Protein AF-A0A0G3QPK8-F1 (afdb_monomer_lite)

Structure (mmCIF, N/CA/C/O backbone):
data_AF-A0A0G3QPK8-F1
#
_entry.id   AF-A0A0G3QPK8-F1
#
loop_
_atom_site.group_PDB
_atom_site.id
_atom_site.type_symbol
_atom_site.label_atom_id
_atom_site.label_alt_id
_atom_site.label_comp_id
_atom_site.label_asym_id
_atom_site.label_entity_id
_atom_site.label_seq_id
_atom_site.pdbx_PDB_ins_code
_atom_site.Cartn_x
_atom_site.Cartn_y
_atom_site.Cartn_z
_atom_site.occ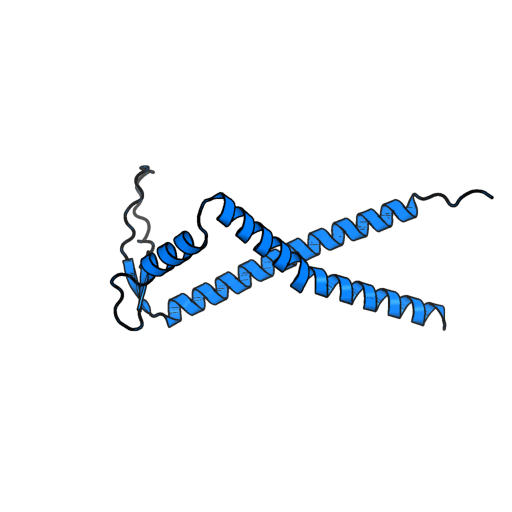upancy
_atom_site.B_iso_or_equiv
_atom_site.auth_seq_id
_atom_site.auth_comp_id
_atom_site.auth_asym_id
_atom_site.auth_atom_id
_atom_site.pdbx_PDB_model_num
ATOM 1 N N . MET A 1 1 ? 7.574 -15.186 -41.278 1.00 59.91 1 MET A N 1
ATOM 2 C CA . MET A 1 1 ? 6.892 -15.948 -40.204 1.00 59.91 1 MET A CA 1
ATOM 3 C C . MET A 1 1 ? 7.686 -15.961 -38.891 1.00 59.91 1 MET A C 1
ATOM 5 O O . MET A 1 1 ? 7.118 -15.621 -37.864 1.00 59.91 1 MET A O 1
ATOM 9 N N . MET A 1 2 ? 8.996 -16.252 -38.907 1.00 63.25 2 MET A N 1
ATOM 10 C CA . MET A 1 2 ? 9.851 -16.299 -37.698 1.00 63.25 2 MET A CA 1
ATOM 11 C C . MET A 1 2 ? 9.942 -14.969 -36.914 1.00 63.25 2 MET A C 1
ATOM 13 O O . MET A 1 2 ? 9.910 -14.964 -35.688 1.00 63.25 2 MET A O 1
ATOM 17 N N . THR A 1 3 ? 9.997 -13.825 -37.604 1.00 67.62 3 THR A N 1
ATOM 18 C CA . THR A 1 3 ? 10.080 -12.487 -36.985 1.00 67.62 3 THR A CA 1
ATOM 19 C C . THR A 1 3 ? 8.809 -12.079 -36.242 1.00 67.62 3 THR A C 1
ATOM 21 O O . THR A 1 3 ? 8.885 -11.427 -35.206 1.00 67.62 3 THR A O 1
ATOM 24 N N . PHE A 1 4 ? 7.641 -12.501 -36.729 1.00 68.56 4 PHE A N 1
ATOM 25 C CA . PHE A 1 4 ? 6.352 -12.221 -36.095 1.00 68.56 4 PHE A CA 1
ATOM 26 C C . PHE A 1 4 ? 6.207 -12.962 -34.759 1.00 68.56 4 PHE A C 1
ATOM 28 O O . PHE A 1 4 ? 5.837 -12.358 -33.756 1.00 68.56 4 PHE A O 1
ATOM 35 N N . LEU A 1 5 ? 6.594 -14.242 -34.720 1.00 70.06 5 LEU A N 1
ATOM 36 C CA . LEU A 1 5 ? 6.590 -15.051 -33.496 1.00 70.06 5 LEU A CA 1
ATOM 37 C C . LEU A 1 5 ? 7.582 -14.518 -32.452 1.00 70.06 5 LEU A C 1
ATOM 39 O O . LEU A 1 5 ? 7.242 -14.411 -31.274 1.00 70.06 5 LEU A O 1
ATOM 43 N N . ALA A 1 6 ? 8.781 -14.119 -32.887 1.00 67.62 6 ALA A N 1
ATOM 44 C CA . ALA A 1 6 ? 9.780 -13.514 -32.008 1.00 67.62 6 ALA A CA 1
ATOM 45 C C . ALA A 1 6 ? 9.295 -12.183 -31.406 1.00 67.62 6 ALA A C 1
ATOM 47 O O . ALA A 1 6 ? 9.537 -11.908 -30.228 1.00 67.62 6 ALA A O 1
ATOM 48 N N . ASN A 1 7 ? 8.582 -11.370 -32.192 1.00 70.38 7 ASN A N 1
ATOM 49 C CA . ASN A 1 7 ? 8.035 -10.105 -31.716 1.00 70.38 7 ASN A CA 1
ATOM 50 C C . ASN A 1 7 ? 6.867 -10.331 -30.739 1.00 70.38 7 ASN A C 1
ATOM 52 O O . ASN A 1 7 ? 6.832 -9.729 -29.667 1.00 70.38 7 ASN A O 1
ATOM 56 N N . LEU A 1 8 ? 5.971 -11.276 -31.041 1.00 72.62 8 LEU A N 1
ATOM 57 C CA . LEU A 1 8 ? 4.849 -11.633 -30.169 1.00 72.62 8 LEU A CA 1
ATOM 58 C C . LEU A 1 8 ? 5.328 -12.142 -28.799 1.00 72.62 8 LEU A C 1
ATOM 60 O O . LEU A 1 8 ? 4.848 -11.674 -27.771 1.00 72.62 8 LEU A O 1
ATOM 64 N N . HIS A 1 9 ? 6.332 -13.026 -28.777 1.00 72.31 9 HIS A N 1
ATOM 65 C CA . HIS A 1 9 ? 6.934 -13.535 -27.539 1.00 72.31 9 HIS A CA 1
ATOM 66 C C . HIS A 1 9 ? 7.627 -12.433 -26.717 1.00 72.31 9 HIS A C 1
ATOM 68 O O . HIS A 1 9 ? 7.579 -12.423 -25.482 1.00 72.31 9 HIS A O 1
ATOM 74 N N . ARG A 1 10 ? 8.278 -11.475 -27.392 1.00 72.94 10 ARG A N 1
ATOM 75 C CA . ARG A 1 10 ? 8.910 -10.324 -26.733 1.00 72.94 10 ARG A CA 1
ATOM 76 C C . ARG A 1 10 ? 7.861 -9.417 -26.081 1.00 72.94 10 ARG A C 1
ATOM 78 O O . ARG A 1 10 ? 8.051 -9.014 -24.935 1.00 72.94 10 ARG A O 1
ATOM 85 N N . HIS A 1 11 ? 6.751 -9.145 -26.768 1.00 74.62 11 HIS A N 1
ATOM 86 C CA . HIS A 1 11 ? 5.653 -8.338 -26.233 1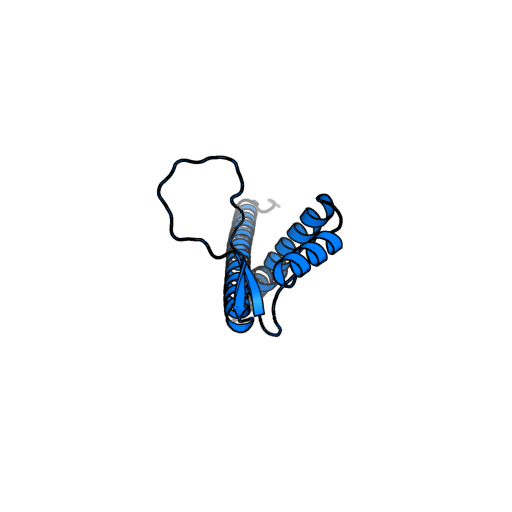.00 74.62 11 HIS A CA 1
ATOM 87 C C . HIS A 1 11 ? 4.931 -9.020 -25.063 1.00 74.62 11 HIS A C 1
ATOM 89 O O . HIS A 1 11 ? 4.723 -8.379 -24.033 1.00 74.62 11 HIS A O 1
ATOM 95 N N . THR A 1 12 ? 4.616 -10.316 -25.156 1.00 76.81 12 THR A N 1
ATOM 96 C CA . THR A 1 12 ? 3.964 -11.042 -24.050 1.00 76.81 12 THR A CA 1
ATOM 97 C C . THR A 1 12 ? 4.845 -11.102 -22.808 1.00 76.81 12 THR A C 1
ATOM 99 O O . THR A 1 12 ? 4.363 -10.884 -21.697 1.00 76.81 12 THR A O 1
ATOM 102 N N . THR A 1 13 ? 6.148 -11.332 -22.981 1.00 79.12 13 THR A N 1
ATOM 103 C CA . THR A 1 13 ? 7.092 -11.362 -21.857 1.00 79.12 13 THR A CA 1
ATOM 104 C C . THR A 1 13 ? 7.218 -9.986 -21.201 1.00 79.12 13 THR A C 1
ATOM 106 O O . THR A 1 13 ? 7.175 -9.897 -19.975 1.00 79.12 13 THR A O 1
ATOM 109 N N . ALA A 1 14 ? 7.299 -8.910 -21.992 1.00 78.94 14 ALA A N 1
ATOM 110 C CA . ALA A 1 14 ? 7.372 -7.542 -21.477 1.00 78.94 14 ALA A CA 1
ATOM 111 C C . ALA A 1 14 ? 6.093 -7.123 -20.732 1.00 78.94 14 ALA A C 1
ATOM 113 O O . ALA A 1 14 ? 6.186 -6.590 -19.627 1.00 78.94 14 ALA A O 1
ATOM 114 N N . CYS A 1 15 ? 4.908 -7.415 -21.281 1.00 82.25 15 CYS A N 1
ATOM 115 C CA . CYS A 1 15 ? 3.629 -7.149 -20.613 1.00 82.25 15 CYS A CA 1
ATOM 116 C C . CYS A 1 15 ? 3.482 -7.949 -19.315 1.00 82.25 15 CYS A C 1
ATOM 118 O O . CYS A 1 15 ? 3.021 -7.406 -18.313 1.00 82.25 15 CYS A O 1
ATOM 120 N N . ARG A 1 16 ? 3.915 -9.216 -19.307 1.00 86.31 16 ARG A N 1
ATOM 121 C CA . ARG A 1 16 ? 3.921 -10.042 -18.096 1.00 86.31 16 ARG A CA 1
ATOM 122 C C . ARG A 1 16 ? 4.827 -9.431 -17.029 1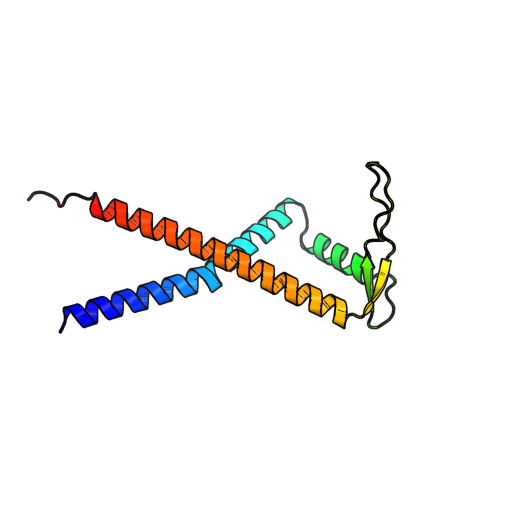.00 86.31 16 ARG A C 1
ATOM 124 O O . ARG A 1 16 ? 4.378 -9.214 -15.910 1.00 86.31 16 ARG A O 1
ATOM 131 N N . SER A 1 17 ? 6.078 -9.122 -17.368 1.00 86.19 17 SER A N 1
ATOM 132 C CA . SER A 1 17 ? 7.027 -8.515 -16.426 1.00 86.19 17 SER A CA 1
ATOM 133 C C . SER A 1 17 ? 6.542 -7.168 -15.892 1.00 86.19 17 SER A C 1
ATOM 135 O O . SER A 1 17 ? 6.675 -6.918 -14.697 1.00 86.19 17 SER A O 1
ATOM 137 N N . PHE A 1 18 ? 5.926 -6.345 -16.744 1.00 89.62 18 PHE A N 1
ATOM 138 C CA . PHE A 1 18 ? 5.286 -5.101 -16.330 1.00 89.62 18 PHE A CA 1
ATOM 139 C C . PHE A 1 18 ? 4.174 -5.362 -15.311 1.00 89.62 18 PHE A C 1
ATOM 141 O O . PHE A 1 18 ? 4.267 -4.873 -14.193 1.00 89.62 18 PHE A O 1
ATOM 148 N N . ALA A 1 19 ? 3.186 -6.199 -15.644 1.00 89.00 19 ALA A N 1
ATOM 149 C CA . ALA A 1 19 ? 2.060 -6.483 -14.755 1.00 89.00 19 ALA A CA 1
ATOM 150 C C . ALA A 1 19 ? 2.510 -7.032 -13.389 1.00 89.00 19 ALA A C 1
ATOM 152 O O . ALA A 1 19 ? 1.996 -6.614 -12.351 1.00 89.00 19 ALA A O 1
ATOM 153 N N . PHE A 1 20 ? 3.505 -7.925 -13.373 1.00 90.88 20 PHE A N 1
ATOM 154 C CA . PHE A 1 20 ? 4.078 -8.439 -12.127 1.00 90.88 20 PHE A CA 1
ATOM 155 C C . PHE A 1 20 ? 4.777 -7.348 -11.315 1.00 90.88 20 PHE A C 1
ATOM 157 O O . PHE A 1 20 ? 4.591 -7.280 -10.101 1.00 90.88 20 PHE A O 1
ATOM 164 N N . PHE A 1 21 ? 5.558 -6.480 -11.955 1.00 89.50 21 PHE A N 1
ATOM 165 C CA . PHE A 1 21 ? 6.226 -5.404 -11.236 1.00 89.50 21 PHE A CA 1
ATOM 166 C C . PHE A 1 21 ? 5.224 -4.396 -10.668 1.00 89.50 21 PHE A C 1
ATOM 168 O O . PHE A 1 21 ? 5.338 -4.012 -9.509 1.00 89.50 21 PHE A O 1
ATOM 175 N N . THR A 1 22 ? 4.226 -3.987 -11.449 1.00 90.75 22 THR A N 1
ATOM 176 C CA . THR A 1 22 ? 3.286 -2.937 -11.043 1.00 90.75 22 THR A CA 1
ATOM 177 C C . THR A 1 22 ? 2.295 -3.396 -9.991 1.00 90.75 22 THR A C 1
ATOM 179 O O . THR A 1 22 ? 1.961 -2.621 -9.106 1.00 90.75 22 THR A O 1
ATOM 182 N N . LEU A 1 23 ? 1.815 -4.637 -10.076 1.00 90.56 23 LEU A N 1
ATOM 183 C CA . LEU A 1 23 ? 0.809 -5.147 -9.145 1.00 90.56 23 LEU A CA 1
ATOM 184 C C . LEU A 1 23 ? 1.449 -5.839 -7.941 1.00 90.56 23 LEU A C 1
ATOM 186 O O . LEU A 1 23 ? 0.912 -5.784 -6.843 1.00 90.56 23 LEU A O 1
ATOM 190 N N . VAL A 1 24 ? 2.605 -6.480 -8.102 1.00 92.38 24 VAL A N 1
ATOM 191 C CA . VAL A 1 24 ? 3.165 -7.318 -7.035 1.00 92.38 24 VAL A CA 1
ATOM 192 C C . VAL A 1 24 ? 4.412 -6.682 -6.444 1.00 92.38 24 VAL A C 1
ATOM 194 O O . VAL A 1 24 ? 4.397 -6.252 -5.293 1.00 92.38 24 VAL A O 1
ATOM 197 N N . SER A 1 25 ? 5.496 -6.605 -7.217 1.00 91.88 25 SER A N 1
ATOM 198 C CA . SER A 1 25 ? 6.810 -6.261 -6.662 1.00 91.88 25 SER A CA 1
ATOM 199 C C . SER A 1 25 ? 6.888 -4.820 -6.165 1.00 91.88 25 SER A C 1
ATOM 201 O O . SER A 1 25 ? 7.369 -4.588 -5.062 1.00 91.88 25 SER A O 1
ATOM 203 N N . GLY A 1 26 ? 6.410 -3.857 -6.949 1.00 91.19 26 GLY A N 1
ATOM 204 C CA . GLY A 1 26 ? 6.463 -2.436 -6.618 1.00 91.19 26 GLY A CA 1
ATOM 205 C C . GLY A 1 26 ? 5.676 -2.090 -5.350 1.00 91.19 26 GLY A C 1
ATOM 206 O O . GLY A 1 26 ? 6.281 -1.583 -4.401 1.00 91.19 26 GLY A O 1
ATOM 207 N N . PRO A 1 27 ? 4.377 -2.441 -5.256 1.00 92.94 27 PRO A N 1
ATOM 208 C CA . PRO A 1 27 ? 3.607 -2.261 -4.028 1.00 92.94 27 PRO A CA 1
ATOM 209 C C . PRO A 1 27 ? 4.207 -3.003 -2.827 1.00 92.94 27 PRO A C 1
ATOM 211 O O . PRO A 1 27 ? 4.275 -2.435 -1.739 1.00 92.94 27 PRO A O 1
ATOM 214 N N . ALA A 1 28 ? 4.705 -4.234 -3.009 1.00 93.69 28 ALA A N 1
ATOM 215 C CA . ALA A 1 28 ? 5.334 -4.994 -1.926 1.00 93.69 28 ALA A CA 1
ATOM 216 C C . ALA A 1 28 ? 6.611 -4.322 -1.395 1.00 93.69 28 ALA A C 1
ATOM 218 O O . ALA A 1 28 ? 6.793 -4.232 -0.182 1.00 93.69 28 ALA A O 1
ATOM 219 N N . ILE A 1 29 ? 7.474 -3.812 -2.281 1.00 93.50 29 ILE A N 1
ATOM 220 C CA . ILE A 1 29 ? 8.682 -3.069 -1.892 1.00 93.50 29 ILE A CA 1
ATOM 221 C C . ILE A 1 29 ? 8.299 -1.800 -1.127 1.00 93.50 29 ILE A C 1
ATOM 223 O O . ILE A 1 29 ? 8.893 -1.516 -0.090 1.00 93.50 29 ILE A O 1
ATOM 227 N N . ALA A 1 30 ? 7.296 -1.056 -1.600 1.00 92.38 30 ALA A N 1
ATOM 228 C CA . ALA A 1 30 ? 6.838 0.154 -0.923 1.00 92.38 30 ALA A CA 1
ATOM 229 C C . ALA A 1 30 ? 6.339 -0.143 0.501 1.00 92.38 30 ALA A C 1
ATOM 231 O O . ALA A 1 30 ? 6.782 0.500 1.451 1.00 92.38 30 ALA A O 1
ATOM 232 N N . LEU A 1 31 ? 5.492 -1.166 0.664 1.00 91.44 31 LEU A N 1
ATOM 233 C CA . LEU A 1 31 ? 5.008 -1.598 1.980 1.00 91.44 31 LEU A CA 1
ATOM 234 C C . LEU A 1 31 ? 6.146 -2.082 2.887 1.00 91.44 31 LEU A C 1
ATOM 236 O O . LEU A 1 31 ? 6.151 -1.786 4.082 1.00 91.44 31 LEU A O 1
ATOM 240 N N . PHE A 1 32 ? 7.132 -2.787 2.329 1.00 93.69 32 PHE A N 1
ATOM 241 C CA . PHE A 1 32 ? 8.312 -3.210 3.076 1.00 93.69 32 PHE A CA 1
ATOM 242 C C . PHE A 1 32 ? 9.124 -2.012 3.582 1.00 93.69 32 PHE A C 1
ATOM 244 O O . PHE A 1 32 ? 9.503 -1.984 4.750 1.00 93.69 32 PHE A O 1
ATOM 251 N N . ILE A 1 33 ? 9.335 -0.987 2.752 1.00 92.12 33 ILE A N 1
ATOM 252 C CA . ILE A 1 33 ? 10.009 0.249 3.174 1.00 92.12 33 ILE A CA 1
ATOM 253 C C . ILE A 1 33 ? 9.223 0.929 4.298 1.00 92.12 33 ILE A C 1
ATOM 255 O O . ILE A 1 33 ? 9.820 1.303 5.304 1.00 92.12 33 ILE A O 1
ATOM 259 N N . THR A 1 34 ? 7.896 1.035 4.183 1.00 88.19 34 THR A N 1
ATOM 260 C CA . THR A 1 34 ? 7.051 1.586 5.255 1.00 88.19 34 THR A CA 1
ATOM 261 C C . THR A 1 34 ? 7.225 0.815 6.562 1.00 88.19 34 THR A C 1
ATOM 263 O O . THR A 1 34 ? 7.409 1.429 7.614 1.00 88.19 34 THR A O 1
ATOM 266 N N . PHE A 1 35 ? 7.231 -0.519 6.505 1.00 88.44 35 PHE A N 1
ATOM 267 C CA . PHE A 1 35 ? 7.480 -1.355 7.677 1.00 88.44 35 PHE A CA 1
ATOM 268 C C . PHE A 1 35 ? 8.855 -1.071 8.294 1.00 88.44 35 PHE A C 1
ATOM 270 O O . PHE A 1 35 ? 8.963 -0.886 9.505 1.00 88.44 35 PHE A O 1
ATOM 277 N N . ILE A 1 36 ? 9.903 -0.982 7.476 1.00 90.00 36 ILE A N 1
ATOM 278 C CA . ILE A 1 36 ? 11.252 -0.640 7.937 1.00 90.00 36 ILE A CA 1
ATOM 279 C C . ILE A 1 36 ? 11.274 0.747 8.598 1.00 90.00 36 ILE A C 1
ATOM 281 O O . ILE A 1 36 ? 11.812 0.886 9.694 1.00 90.00 36 ILE A O 1
ATOM 285 N N . CYS A 1 37 ? 10.628 1.754 8.006 1.00 87.06 37 CYS A N 1
ATOM 286 C CA . CYS A 1 37 ? 10.499 3.084 8.604 1.00 87.06 37 CYS A CA 1
ATOM 287 C C . CYS A 1 37 ? 9.814 3.041 9.979 1.00 87.06 37 CYS A C 1
ATOM 289 O O . CYS A 1 37 ? 10.305 3.671 10.911 1.00 87.06 37 CYS A O 1
ATOM 291 N N . MET A 1 38 ? 8.745 2.253 10.139 1.00 83.44 38 MET A N 1
ATOM 292 C CA . MET A 1 38 ? 8.087 2.078 11.442 1.00 83.44 38 MET A CA 1
ATOM 293 C C . MET A 1 38 ? 9.008 1.442 12.492 1.00 83.44 38 MET A C 1
ATOM 295 O O . MET A 1 38 ? 8.911 1.786 13.666 1.00 83.44 38 MET A O 1
ATOM 299 N N . ASN A 1 39 ? 9.914 0.545 12.089 1.00 83.88 39 ASN A N 1
ATOM 300 C CA . ASN A 1 39 ? 10.891 -0.056 13.005 1.00 83.88 39 ASN A CA 1
ATOM 301 C C . ASN A 1 39 ? 11.940 0.958 13.486 1.00 83.88 39 ASN A C 1
ATOM 303 O O . ASN A 1 39 ? 12.416 0.858 14.614 1.00 83.88 39 ASN A O 1
ATOM 307 N N . TYR A 1 40 ? 12.290 1.956 12.670 1.00 82.62 40 TYR A N 1
ATOM 308 C CA . TYR A 1 40 ? 13.187 3.030 13.110 1.00 82.62 40 TYR A CA 1
ATOM 309 C C . TYR A 1 40 ? 12.538 3.954 14.147 1.00 82.62 40 TYR A C 1
ATOM 311 O O . TYR A 1 40 ? 13.242 4.542 14.965 1.00 82.62 40 TYR A O 1
ATOM 319 N N . SER A 1 41 ? 11.209 4.071 14.143 1.00 74.62 41 SER A N 1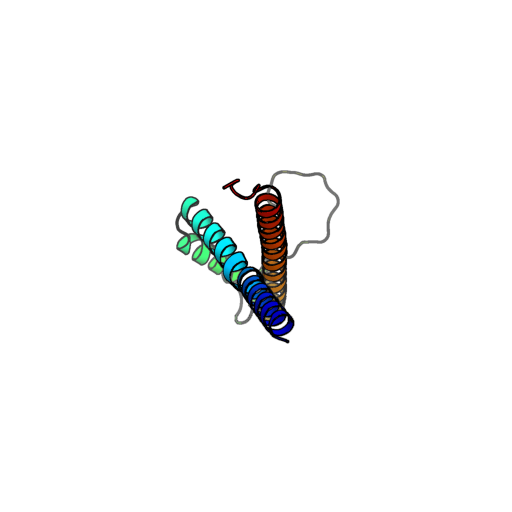
ATOM 320 C CA . SER A 1 41 ? 10.453 4.885 15.103 1.00 74.62 41 SER A CA 1
ATOM 321 C C . SER A 1 41 ? 10.233 4.203 16.461 1.00 74.62 41 SER A C 1
ATOM 323 O O . SER A 1 41 ? 9.705 4.837 17.372 1.00 74.62 41 SER A O 1
ATOM 325 N N . GLY A 1 42 ? 10.638 2.937 16.621 1.00 81.00 42 GLY A N 1
ATOM 326 C CA . GLY A 1 42 ? 10.479 2.167 17.853 1.00 81.00 42 GLY A CA 1
ATOM 327 C C . GLY A 1 42 ? 9.951 0.756 17.595 1.00 81.00 42 GLY A C 1
ATOM 328 O O . GLY A 1 42 ? 10.216 0.146 16.564 1.00 81.00 42 GLY A O 1
ATOM 329 N N . SER A 1 43 ? 9.198 0.204 18.550 1.00 84.00 43 SER A N 1
ATOM 330 C CA . SER A 1 43 ? 8.627 -1.140 18.408 1.00 84.00 43 SER A CA 1
ATOM 331 C C . SER A 1 43 ? 7.365 -1.110 17.531 1.00 84.00 43 SER A C 1
ATOM 333 O O . SER A 1 43 ? 6.345 -0.566 17.967 1.00 84.00 43 SER A O 1
ATOM 335 N N . PRO A 1 44 ? 7.357 -1.744 16.341 1.00 83.19 44 PRO A N 1
ATOM 336 C CA . PRO A 1 44 ? 6.181 -1.753 15.466 1.00 83.19 44 PRO A CA 1
ATOM 337 C C . PRO A 1 44 ? 4.990 -2.451 16.131 1.00 83.19 44 PRO A C 1
ATOM 339 O O . PRO A 1 44 ? 3.849 -2.020 15.996 1.00 83.19 44 PRO A O 1
ATOM 342 N N . SER A 1 45 ? 5.255 -3.493 16.922 1.00 85.81 45 SER A N 1
ATOM 343 C CA . SER A 1 45 ? 4.223 -4.193 17.691 1.00 85.81 45 SER A CA 1
ATOM 344 C C . SER A 1 45 ? 3.565 -3.293 18.741 1.00 85.81 45 SER A C 1
ATOM 346 O O . SER A 1 45 ? 2.351 -3.350 18.914 1.00 85.81 45 SER A O 1
ATOM 348 N N . ALA A 1 46 ? 4.330 -2.406 19.387 1.00 84.00 46 ALA A N 1
ATOM 349 C CA . ALA A 1 46 ? 3.782 -1.452 20.345 1.00 84.00 46 ALA A CA 1
ATOM 350 C C . ALA A 1 46 ? 2.872 -0.426 19.656 1.00 84.00 46 ALA A C 1
ATOM 352 O O . ALA A 1 46 ? 1.797 -0.126 20.173 1.00 84.00 46 ALA A O 1
ATOM 353 N N . HIS A 1 47 ? 3.251 0.052 18.466 1.00 83.75 47 HIS A N 1
ATOM 354 C CA . HIS A 1 47 ? 2.394 0.924 17.659 1.00 83.75 47 HIS A CA 1
ATOM 355 C C . HIS A 1 47 ? 1.092 0.233 17.250 1.00 83.75 47 HIS A C 1
ATOM 357 O O . HIS A 1 47 ? 0.030 0.836 17.370 1.00 83.75 47 HIS A O 1
ATOM 363 N N . LEU A 1 48 ? 1.151 -1.037 16.834 1.00 84.81 48 LEU A N 1
ATOM 364 C CA . LEU A 1 48 ? -0.043 -1.809 16.477 1.00 84.81 48 LEU A CA 1
ATOM 365 C C . LEU A 1 48 ? -0.966 -2.035 17.678 1.00 84.81 48 LEU A C 1
ATOM 367 O O . LEU A 1 48 ? -2.168 -1.815 17.569 1.00 84.81 48 LEU A O 1
ATOM 371 N N . VAL A 1 49 ? -0.418 -2.425 18.833 1.00 87.62 49 VAL A N 1
ATOM 372 C CA . VAL A 1 49 ? -1.208 -2.608 20.063 1.00 87.62 49 VAL A CA 1
ATOM 373 C C . VAL A 1 49 ? -1.815 -1.283 20.520 1.00 87.62 49 VAL A C 1
ATOM 375 O O . VAL A 1 49 ? -2.980 -1.252 20.911 1.00 87.62 49 VAL A O 1
ATOM 378 N N . SER A 1 50 ? -1.056 -0.188 20.451 1.00 85.81 50 SER A N 1
ATOM 379 C CA . SER A 1 50 ? -1.544 1.152 20.786 1.00 85.81 50 SER A CA 1
ATOM 380 C C . SER A 1 50 ? -2.683 1.586 19.859 1.00 85.81 50 SER A C 1
ATOM 382 O O . SER A 1 50 ? -3.742 1.988 20.336 1.00 85.81 50 SER A O 1
ATOM 384 N N . ALA A 1 51 ? -2.515 1.417 18.545 1.00 83.88 51 ALA A N 1
ATOM 385 C CA . ALA A 1 51 ? -3.541 1.734 17.557 1.00 83.88 51 ALA A CA 1
ATOM 386 C C . ALA A 1 51 ? -4.800 0.874 17.743 1.00 83.88 51 ALA A C 1
ATOM 388 O O . ALA A 1 51 ? -5.907 1.400 17.710 1.00 83.88 51 ALA A O 1
ATOM 389 N N . ALA A 1 52 ? -4.645 -0.427 18.005 1.00 85.19 52 ALA A N 1
ATOM 390 C CA . ALA A 1 52 ? -5.774 -1.311 18.279 1.00 85.19 52 ALA A CA 1
ATOM 391 C C . ALA A 1 52 ? -6.538 -0.861 19.530 1.00 85.19 52 ALA A C 1
ATOM 393 O O . ALA A 1 52 ? -7.754 -0.690 19.473 1.00 85.19 52 ALA A O 1
ATOM 394 N N . ARG A 1 53 ? -5.824 -0.593 20.634 1.00 84.81 53 ARG A N 1
ATOM 395 C CA . ARG A 1 53 ? -6.421 -0.065 21.870 1.00 84.81 53 ARG A CA 1
ATOM 396 C C . ARG A 1 53 ? -7.149 1.249 21.626 1.00 84.81 53 ARG A C 1
ATOM 398 O O . ARG A 1 53 ? -8.267 1.400 22.092 1.00 84.81 53 ARG A O 1
ATOM 405 N N . ALA A 1 54 ? -6.575 2.162 20.848 1.00 81.56 54 ALA A N 1
ATOM 406 C CA . ALA A 1 54 ? -7.206 3.445 20.555 1.00 81.56 54 ALA A CA 1
ATOM 407 C C . ALA A 1 54 ? -8.596 3.310 19.904 1.00 81.56 54 ALA A C 1
ATOM 409 O O . ALA A 1 54 ? -9.433 4.186 20.108 1.00 81.56 54 ALA A O 1
ATOM 410 N N . VAL A 1 55 ? -8.839 2.223 19.165 1.00 83.62 55 VAL A N 1
ATOM 411 C CA . VAL A 1 55 ? -10.095 1.978 18.442 1.00 83.62 55 VAL A CA 1
ATOM 412 C C . VAL A 1 55 ? -11.095 1.147 19.260 1.00 83.62 55 VAL A C 1
ATOM 414 O O . VAL A 1 55 ? -12.301 1.334 19.119 1.00 83.62 55 VAL A O 1
ATOM 417 N N . ILE A 1 56 ? -10.628 0.229 20.112 1.00 86.00 56 ILE A N 1
ATOM 418 C CA . ILE A 1 56 ? -11.506 -0.695 20.862 1.00 86.00 56 ILE A CA 1
ATOM 419 C C . ILE A 1 56 ? -11.789 -0.255 22.301 1.00 86.00 56 ILE A C 1
ATOM 421 O O . ILE A 1 56 ? -12.749 -0.727 22.905 1.00 86.00 56 ILE A O 1
ATOM 425 N N . ASP A 1 57 ? -10.947 0.599 22.881 1.00 83.44 57 ASP A N 1
ATOM 426 C CA . ASP A 1 57 ? -11.055 0.951 24.294 1.00 83.44 57 ASP A CA 1
ATOM 427 C C . ASP A 1 57 ? -12.327 1.771 24.557 1.00 83.44 57 ASP A C 1
ATOM 429 O O . ASP A 1 57 ? -12.565 2.804 23.927 1.00 83.44 57 ASP A O 1
ATOM 433 N N . GLY A 1 58 ? -13.175 1.270 25.460 1.00 77.44 58 GLY A N 1
ATOM 434 C CA . GLY A 1 58 ? -14.498 1.833 25.748 1.00 77.44 58 GLY A CA 1
ATOM 435 C C . GLY A 1 58 ? -15.581 1.561 24.693 1.00 77.44 58 GLY A C 1
ATOM 436 O O . GLY A 1 58 ? -16.687 2.084 24.834 1.00 77.44 58 GLY A O 1
ATOM 437 N N . ALA A 1 59 ? -15.307 0.756 23.659 1.00 80.38 59 ALA A N 1
ATOM 438 C CA . ALA A 1 59 ? -16.289 0.439 22.625 1.00 80.38 59 ALA A CA 1
ATOM 439 C C . ALA A 1 59 ? -17.287 -0.645 23.096 1.00 80.38 59 ALA A C 1
ATOM 441 O O . ALA A 1 59 ? -16.866 -1.688 23.609 1.00 80.38 59 ALA A O 1
ATOM 442 N N . PRO A 1 60 ? -18.608 -0.458 22.918 1.00 80.50 60 PRO A N 1
ATOM 443 C CA . PRO A 1 60 ? -19.574 -1.533 23.125 1.00 80.50 60 PRO A CA 1
ATOM 444 C C . PRO A 1 60 ? -19.411 -2.643 22.073 1.00 80.50 60 PRO A C 1
ATOM 446 O O . PRO A 1 60 ? -18.851 -2.430 20.999 1.00 80.50 60 PRO A O 1
ATOM 449 N N . VAL A 1 61 ? -19.911 -3.847 22.376 1.00 81.44 61 VAL A N 1
ATOM 450 C CA . VAL A 1 61 ? -19.776 -5.026 21.498 1.00 81.44 61 VAL A CA 1
ATOM 451 C C . VAL A 1 61 ? -20.315 -4.722 20.093 1.00 81.44 61 VAL A C 1
ATOM 453 O O . VAL A 1 61 ? -21.447 -4.264 19.952 1.00 81.44 61 VAL A O 1
ATOM 456 N N . GLY A 1 62 ? -19.502 -4.984 19.062 1.00 81.94 62 GLY A N 1
ATOM 457 C CA . GLY A 1 62 ? -19.837 -4.739 17.649 1.00 81.94 62 GLY A CA 1
ATOM 458 C C . GLY A 1 62 ? -19.639 -3.292 17.172 1.00 81.94 62 GLY A C 1
ATOM 459 O O . GLY A 1 62 ? -19.974 -2.964 16.031 1.00 81.94 62 GLY A O 1
ATOM 460 N N . LYS A 1 63 ? -19.104 -2.411 18.024 1.00 81.50 63 LYS A N 1
ATOM 461 C CA . LYS A 1 63 ? -18.798 -1.015 17.692 1.00 81.50 63 LYS A CA 1
ATOM 462 C C . LYS A 1 63 ? -17.303 -0.736 17.839 1.00 81.50 63 LYS A C 1
ATOM 464 O O . LYS A 1 63 ? -16.602 -1.411 18.587 1.00 81.50 63 LYS A O 1
ATOM 469 N N . LEU A 1 64 ? -16.831 0.294 17.147 1.00 83.81 64 LEU A N 1
ATOM 470 C CA . LEU A 1 64 ? -15.482 0.839 17.254 1.00 83.81 64 LEU A CA 1
ATOM 471 C C . LEU A 1 64 ? -15.570 2.318 17.634 1.00 83.81 64 LEU A C 1
ATOM 473 O O . LEU A 1 64 ? -16.445 3.039 17.151 1.00 83.81 64 LEU A O 1
ATOM 477 N N . MET A 1 65 ? -14.657 2.767 18.488 1.00 81.00 65 MET A N 1
ATOM 478 C CA . MET A 1 65 ? -14.552 4.163 18.900 1.00 81.00 65 MET A CA 1
ATOM 479 C C . MET A 1 65 ? -13.716 4.914 17.868 1.00 81.00 65 MET A C 1
ATOM 481 O O . MET A 1 65 ? -12.503 4.718 17.772 1.00 81.00 65 MET A O 1
ATOM 485 N N . VAL A 1 66 ? -14.366 5.765 17.076 1.00 82.00 66 VAL A N 1
ATOM 486 C CA . VAL A 1 66 ? -13.705 6.548 16.023 1.00 82.00 66 VAL A CA 1
ATOM 487 C C . VAL A 1 66 ? -13.949 8.031 16.269 1.00 82.00 66 VAL A C 1
ATOM 489 O O . VAL A 1 66 ? -15.028 8.432 16.697 1.00 82.00 66 VAL A O 1
ATOM 492 N N . CYS A 1 67 ? -12.928 8.848 16.016 1.00 77.06 67 CYS A N 1
ATOM 493 C CA . CYS A 1 67 ? -13.069 10.298 15.995 1.00 77.06 67 CYS A CA 1
ATOM 494 C C . CYS A 1 67 ? -14.015 10.702 14.854 1.00 77.06 67 CYS A C 1
ATOM 496 O O . CYS A 1 67 ? -13.718 10.425 13.687 1.00 77.06 67 CYS A O 1
ATOM 498 N N . THR A 1 68 ? -15.113 11.382 15.167 1.00 64.25 68 THR A N 1
ATOM 499 C CA . THR A 1 68 ? -15.898 12.117 14.172 1.00 64.25 68 THR A CA 1
ATOM 500 C C . THR A 1 68 ? -15.363 13.545 14.077 1.00 64.25 68 THR A C 1
ATOM 502 O O . THR A 1 68 ? -15.058 14.181 15.084 1.00 64.25 68 THR A O 1
ATOM 505 N N . GLU A 1 69 ? -15.163 14.047 12.856 1.00 57.78 69 GLU A N 1
ATOM 506 C CA . GLU A 1 69 ? -14.894 15.473 12.657 1.00 57.78 69 GLU A CA 1
ATOM 507 C C . GLU A 1 69 ? -16.190 16.239 12.941 1.00 57.78 69 GLU A C 1
ATOM 509 O O . GLU A 1 69 ? -17.184 16.074 12.233 1.00 57.78 69 GLU A O 1
ATOM 514 N N . GLU A 1 70 ? -16.194 17.055 13.994 1.00 47.38 70 GLU A N 1
ATOM 515 C CA . GLU A 1 70 ? -17.295 17.977 14.273 1.00 47.38 70 GLU A CA 1
ATOM 516 C C . GLU A 1 70 ? -17.374 19.030 13.142 1.00 47.38 70 GLU A C 1
ATOM 518 O O . GLU A 1 70 ? -16.327 19.472 12.649 1.00 47.38 70 GLU A O 1
ATOM 523 N N . PRO A 1 71 ? -18.571 19.442 12.674 1.00 42.09 71 PRO A N 1
ATOM 524 C CA . PRO A 1 71 ? -18.688 20.424 11.601 1.00 42.09 71 PRO A CA 1
ATOM 525 C C . PRO A 1 71 ? -18.014 21.738 12.004 1.00 42.09 71 PRO A C 1
ATOM 527 O O . PRO A 1 71 ? -18.335 22.322 13.035 1.00 42.09 71 PRO A O 1
ATOM 530 N N . GLN A 1 72 ? -17.078 22.184 11.166 1.00 42.47 72 GLN A N 1
ATOM 531 C CA . GLN A 1 72 ? -16.253 23.384 11.311 1.00 42.47 72 GLN A CA 1
ATOM 532 C C . GLN A 1 72 ? -16.986 24.565 11.972 1.00 42.47 72 GLN A C 1
ATOM 534 O O . GLN A 1 72 ? -17.758 25.272 11.322 1.00 42.47 72 GLN A O 1
ATOM 539 N N . SER A 1 73 ? -16.669 24.846 13.238 1.00 38.81 73 SER A N 1
ATOM 540 C CA . SER A 1 73 ? -16.924 26.162 13.818 1.00 38.81 73 SER A CA 1
ATOM 541 C C . SER A 1 73 ? -15.725 27.061 13.523 1.00 38.81 73 SER A C 1
ATOM 543 O O . SER A 1 73 ? -14.581 26.761 13.862 1.00 38.81 73 SER A O 1
ATOM 545 N N . THR A 1 74 ? -15.994 28.142 12.798 1.00 46.25 74 THR A N 1
ATOM 546 C CA . THR A 1 74 ? -15.048 29.163 12.343 1.00 46.25 74 THR A CA 1
ATOM 547 C C . THR A 1 74 ? -14.305 29.801 13.524 1.00 46.25 74 THR A C 1
ATOM 549 O O . THR A 1 74 ? -14.825 30.728 14.135 1.00 46.25 74 THR A O 1
ATOM 552 N N . THR A 1 75 ? -13.091 29.358 13.871 1.00 39.75 75 THR A N 1
ATOM 553 C CA . THR A 1 75 ? -12.179 30.106 14.769 1.00 39.75 75 THR A CA 1
ATOM 554 C C . THR A 1 75 ? -10.700 29.764 14.462 1.00 39.75 75 THR A C 1
ATOM 556 O O . THR A 1 75 ? -10.420 28.619 14.111 1.00 39.75 75 THR A O 1
ATOM 559 N N . PRO A 1 76 ? -9.749 30.730 14.514 1.00 48.25 76 PRO A N 1
ATOM 560 C CA . PRO A 1 76 ? -8.373 30.588 13.999 1.00 48.25 76 PRO A CA 1
ATOM 561 C C . PRO A 1 76 ? -7.490 29.594 14.786 1.00 48.25 76 PRO A C 1
ATOM 563 O O . PRO A 1 76 ? -7.818 29.243 15.921 1.00 48.25 76 PRO A O 1
ATOM 566 N N . PRO A 1 77 ? -6.347 29.148 14.217 1.00 49.47 77 PRO A N 1
ATOM 567 C CA . PRO A 1 77 ? -5.654 27.939 14.645 1.00 49.47 77 PRO A CA 1
ATOM 568 C C . PRO A 1 77 ? -4.950 28.152 15.983 1.00 49.47 77 PRO A C 1
ATOM 570 O O . PRO A 1 77 ? -3.979 28.902 16.086 1.00 49.47 77 PRO A O 1
ATOM 573 N N . THR A 1 78 ? -5.421 27.445 17.006 1.00 41.78 78 THR A N 1
ATOM 574 C CA . THR A 1 78 ? -4.699 27.299 18.268 1.00 41.78 78 THR A CA 1
ATOM 575 C C . THR A 1 78 ? -4.116 25.894 18.292 1.00 41.78 78 THR A C 1
ATOM 577 O O . THR A 1 78 ? -4.820 24.921 18.039 1.00 41.78 78 THR A O 1
ATOM 580 N N . LEU A 1 79 ? -2.811 25.806 18.542 1.00 50.28 79 LEU A N 1
ATOM 581 C CA . LEU A 1 79 ? -1.988 24.597 18.540 1.00 50.28 79 LEU A CA 1
ATOM 582 C C . LEU A 1 79 ? -2.276 23.726 19.781 1.00 50.28 79 LEU A C 1
ATOM 584 O O . LEU A 1 79 ? -1.400 23.495 20.610 1.00 50.28 79 LEU A O 1
ATOM 588 N N . ILE A 1 80 ? -3.527 23.306 19.948 1.00 47.88 80 ILE A N 1
ATOM 589 C CA . ILE A 1 80 ? -3.969 22.351 20.963 1.00 47.88 80 ILE A CA 1
ATOM 590 C C . ILE A 1 80 ? -4.815 21.336 20.209 1.00 47.88 80 ILE A C 1
ATOM 592 O O . ILE A 1 80 ? -5.861 21.689 19.672 1.00 47.88 80 ILE A O 1
ATOM 596 N N . GLU A 1 81 ? -4.325 20.101 20.117 1.00 44.69 81 GLU A N 1
ATOM 597 C CA . GLU A 1 81 ? -5.050 18.968 19.546 1.00 44.69 81 GLU A CA 1
ATOM 598 C C . GLU A 1 81 ? -6.369 18.816 20.312 1.00 44.69 81 GLU A C 1
ATOM 600 O O . GLU A 1 81 ? -6.403 18.331 21.443 1.00 44.69 81 GLU A O 1
ATOM 605 N N . SER A 1 82 ? -7.448 19.363 19.746 1.00 48.00 82 SER A N 1
ATOM 606 C CA . SER A 1 82 ? -8.776 19.301 20.340 1.00 48.00 82 SER A CA 1
ATOM 607 C C . SER A 1 82 ? -9.152 17.826 20.469 1.00 48.00 82 SER A C 1
ATOM 609 O O . SER A 1 82 ? -9.071 17.114 19.463 1.00 48.00 82 SER A O 1
ATOM 611 N N . PRO A 1 83 ? -9.537 17.340 21.663 1.00 56.44 83 PRO A N 1
ATOM 612 C CA . PRO A 1 83 ? -9.877 15.940 21.845 1.00 56.44 83 PRO A CA 1
ATOM 613 C C . PRO A 1 83 ? -11.063 15.623 20.941 1.00 56.44 83 PRO A C 1
ATOM 615 O O . PRO A 1 83 ? -12.153 16.157 21.128 1.00 56.44 83 PRO A O 1
ATOM 618 N N . CYS A 1 84 ? -10.835 14.789 19.929 1.00 64.81 84 CYS A N 1
ATOM 619 C CA . CYS A 1 84 ? -11.916 14.308 19.090 1.00 64.81 84 CYS A CA 1
ATOM 620 C C . CYS A 1 84 ? -12.953 13.614 19.988 1.00 64.81 84 CYS A C 1
ATOM 622 O O . CYS A 1 84 ? -12.601 12.774 20.827 1.00 64.81 84 CYS A O 1
ATOM 624 N N . VAL A 1 85 ? -14.231 13.964 19.847 1.00 70.38 85 VAL A N 1
ATOM 625 C CA . VAL A 1 85 ? -15.294 13.219 20.522 1.00 70.38 85 VAL A CA 1
ATOM 626 C C . VAL A 1 85 ? -15.349 11.847 19.853 1.00 70.38 85 VAL A C 1
ATOM 628 O O . VAL A 1 85 ? -15.553 11.731 18.646 1.00 70.38 85 VAL A O 1
ATOM 631 N N . ARG A 1 86 ? -15.051 10.796 20.623 1.00 70.62 86 ARG A N 1
ATOM 632 C CA . ARG A 1 86 ? -15.065 9.420 20.122 1.00 70.62 86 ARG A CA 1
ATOM 633 C C . ARG A 1 86 ? -16.489 8.901 20.151 1.00 70.62 86 ARG A C 1
ATOM 635 O O . ARG A 1 86 ? -17.065 8.747 21.228 1.00 70.62 86 ARG A O 1
ATOM 642 N N . GLU A 1 87 ? -17.026 8.599 18.980 1.00 81.62 87 GLU A N 1
ATOM 643 C CA . GLU A 1 87 ? -18.350 8.006 18.844 1.00 81.62 87 GLU A CA 1
ATOM 644 C C . GLU A 1 87 ? -18.246 6.499 18.602 1.00 81.62 87 GLU A C 1
ATOM 646 O O . GLU A 1 87 ? -17.343 6.016 17.915 1.00 81.62 87 GLU A O 1
ATOM 651 N N . ALA A 1 88 ? -19.194 5.754 19.175 1.00 79.81 88 ALA A N 1
ATOM 652 C CA . ALA A 1 88 ? -19.325 4.319 18.970 1.00 79.81 88 ALA A CA 1
ATOM 653 C C . ALA A 1 88 ? -20.002 4.048 17.618 1.00 79.81 88 ALA A C 1
ATOM 655 O O . ALA A 1 88 ? -21.231 4.040 17.501 1.00 79.81 88 ALA A O 1
ATOM 656 N N . VAL A 1 89 ? -19.190 3.813 16.591 1.00 83.56 89 VAL A N 1
ATOM 657 C CA . VAL A 1 89 ? -19.641 3.551 15.218 1.00 83.56 89 VAL A CA 1
ATOM 658 C C . VAL A 1 89 ? -19.677 2.047 14.959 1.00 83.56 89 VAL A C 1
ATOM 660 O O . VAL A 1 89 ? -18.862 1.305 15.496 1.00 83.56 89 VAL A O 1
ATOM 663 N N . ASP A 1 90 ? -20.619 1.574 14.140 1.00 85.00 90 ASP A N 1
ATOM 664 C CA . ASP A 1 90 ? -20.657 0.166 13.725 1.00 85.00 90 ASP A CA 1
ATOM 665 C C . ASP A 1 90 ? -19.373 -0.269 13.025 1.00 85.00 90 ASP A C 1
ATOM 667 O O . ASP A 1 90 ? -18.870 0.405 12.119 1.00 85.00 90 ASP A O 1
ATOM 671 N N . GLU A 1 91 ? -18.893 -1.455 13.395 1.00 86.06 91 GLU A N 1
ATOM 672 C CA . GLU A 1 91 ? -17.708 -2.064 12.794 1.00 86.06 91 GLU A CA 1
ATOM 673 C C . GLU A 1 91 ? -17.831 -2.205 11.267 1.00 86.06 91 GLU A C 1
ATOM 675 O O . GLU A 1 91 ? -16.849 -2.034 10.547 1.00 86.06 91 GLU A O 1
ATOM 680 N N . SER A 1 92 ? -19.039 -2.432 10.746 1.00 85.69 92 SER A N 1
ATOM 681 C CA . SER A 1 92 ? -19.312 -2.599 9.312 1.00 85.69 92 SER A CA 1
ATOM 682 C C . SER A 1 92 ? -19.079 -1.320 8.499 1.00 85.69 92 SER A C 1
ATOM 684 O O . SER A 1 92 ? -18.591 -1.377 7.371 1.00 85.69 92 SER A O 1
ATOM 686 N N . ILE A 1 93 ? -19.373 -0.153 9.076 1.00 84.88 93 ILE A N 1
ATOM 687 C CA . ILE A 1 93 ? -19.161 1.148 8.426 1.00 84.88 93 ILE A CA 1
ATOM 688 C C . ILE A 1 93 ? -17.666 1.476 8.411 1.00 84.88 93 ILE A C 1
ATOM 690 O O . ILE A 1 93 ? -17.121 1.915 7.393 1.00 84.88 93 ILE A O 1
ATOM 694 N N . VAL A 1 94 ? -16.989 1.235 9.535 1.00 84.12 94 VAL A N 1
ATOM 695 C CA . VAL A 1 94 ? -15.556 1.512 9.680 1.00 84.12 94 VAL A CA 1
ATOM 696 C C . VAL A 1 94 ? -14.732 0.595 8.777 1.00 84.12 94 VAL A C 1
ATOM 698 O O . VAL A 1 94 ? -13.871 1.079 8.042 1.00 84.12 94 VAL A O 1
ATOM 701 N N . THR A 1 95 ? -15.033 -0.705 8.764 1.00 87.44 95 THR A N 1
ATOM 702 C CA . THR A 1 95 ? -14.342 -1.690 7.916 1.00 87.44 95 THR A CA 1
ATOM 703 C C . THR A 1 95 ? -14.551 -1.413 6.432 1.00 87.44 95 THR A C 1
ATOM 705 O O . THR A 1 95 ? -13.573 -1.395 5.692 1.00 87.44 95 THR A O 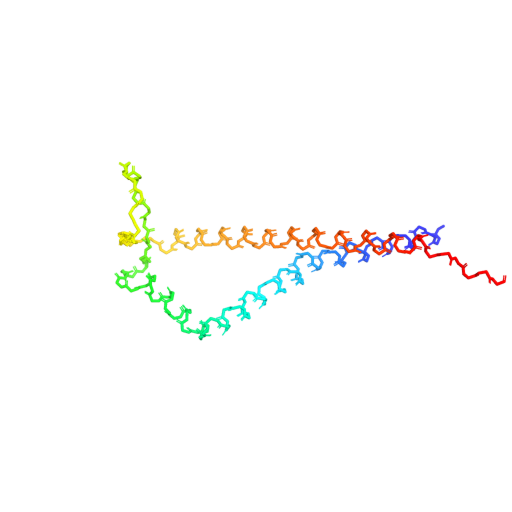1
ATOM 708 N N . ALA A 1 96 ? -15.766 -1.068 5.992 1.00 89.44 96 ALA A N 1
ATOM 709 C CA . ALA A 1 96 ? -16.006 -0.683 4.599 1.00 89.44 96 ALA A CA 1
ATOM 710 C C . ALA A 1 96 ? -15.180 0.549 4.180 1.00 89.44 96 ALA A C 1
ATOM 712 O O . ALA A 1 96 ? -14.630 0.599 3.073 1.00 89.44 96 ALA A O 1
ATOM 713 N N . LYS A 1 97 ? -15.046 1.541 5.073 1.00 88.50 97 LYS A N 1
ATOM 714 C CA . LYS A 1 97 ? -14.212 2.725 4.823 1.00 88.50 97 LYS A CA 1
ATOM 715 C C . LYS A 1 97 ? -12.726 2.369 4.769 1.00 88.50 97 LYS A C 1
ATOM 717 O O . LYS A 1 97 ? -12.014 2.855 3.889 1.00 88.50 97 LYS A O 1
ATOM 722 N N . TRP A 1 98 ? -12.256 1.514 5.672 1.00 89.31 98 TRP A N 1
ATOM 723 C CA . TRP A 1 98 ? -10.874 1.035 5.670 1.00 89.31 98 TRP A CA 1
ATOM 724 C C . TRP A 1 98 ? -10.559 0.214 4.422 1.00 89.31 98 TRP A C 1
ATOM 726 O O . TRP A 1 98 ? -9.553 0.486 3.774 1.00 89.31 98 TRP A O 1
ATOM 736 N N . ASP A 1 99 ? -11.441 -0.693 4.011 1.00 92.12 99 ASP A N 1
ATOM 737 C CA . ASP A 1 99 ? -11.296 -1.482 2.785 1.00 92.12 99 ASP A CA 1
ATOM 738 C C . ASP A 1 99 ? -11.180 -0.590 1.548 1.00 92.12 99 ASP A C 1
ATOM 740 O O . ASP A 1 99 ? -10.318 -0.808 0.692 1.00 92.12 99 ASP A O 1
ATOM 744 N N . SER A 1 100 ? -12.014 0.450 1.462 1.00 92.50 100 SER A N 1
ATOM 745 C CA . SER A 1 100 ? -11.920 1.447 0.394 1.00 92.50 100 SER A CA 1
ATOM 746 C C . SER A 1 100 ? -10.571 2.170 0.415 1.00 92.50 100 SER A C 1
ATOM 748 O O . SER A 1 100 ? -9.916 2.299 -0.623 1.00 92.50 100 SER A O 1
ATOM 750 N N . ASN A 1 101 ? -10.115 2.598 1.593 1.00 92.00 101 ASN A N 1
ATOM 751 C CA . ASN A 1 101 ? -8.827 3.271 1.746 1.00 92.00 101 ASN A CA 1
ATOM 752 C C . ASN A 1 101 ? -7.653 2.356 1.376 1.00 92.00 101 ASN A C 1
ATOM 754 O O . ASN A 1 101 ? -6.765 2.781 0.639 1.00 92.00 101 ASN A O 1
ATOM 758 N N . PHE A 1 102 ? -7.657 1.095 1.814 1.00 91.25 102 PHE A N 1
ATOM 759 C CA . PHE A 1 102 ? -6.615 0.127 1.470 1.00 91.25 102 PHE A CA 1
ATOM 760 C C . PHE A 1 102 ? -6.551 -0.117 -0.038 1.00 91.25 102 PHE A C 1
ATOM 762 O O . PHE A 1 102 ? -5.460 -0.108 -0.615 1.00 91.25 102 PHE A O 1
ATOM 769 N N . ARG A 1 103 ? -7.707 -0.258 -0.699 1.00 92.81 103 ARG A N 1
ATOM 770 C CA . ARG A 1 103 ? -7.779 -0.387 -2.163 1.00 92.81 103 ARG A CA 1
ATOM 771 C C . ARG A 1 103 ? -7.222 0.847 -2.866 1.00 92.81 103 ARG A C 1
ATOM 773 O O . ARG A 1 103 ? -6.459 0.702 -3.820 1.00 92.81 103 ARG A O 1
ATOM 780 N N . MET A 1 104 ? -7.561 2.044 -2.388 1.00 94.50 104 MET A N 1
ATOM 781 C CA . MET A 1 104 ? -7.063 3.299 -2.952 1.00 94.50 104 MET A CA 1
ATOM 782 C C . MET A 1 104 ? -5.542 3.426 -2.801 1.00 94.50 104 MET A C 1
ATOM 784 O O . MET A 1 104 ? -4.852 3.706 -3.781 1.00 94.50 104 MET A O 1
ATOM 788 N N . VAL A 1 105 ? -5.002 3.170 -1.605 1.00 93.88 105 VAL A N 1
ATOM 789 C CA . VAL A 1 105 ? -3.553 3.210 -1.348 1.00 93.88 105 VAL A CA 1
ATOM 790 C C . VAL A 1 105 ? -2.822 2.212 -2.240 1.00 93.88 105 VAL A C 1
ATOM 792 O O . VAL A 1 105 ? -1.840 2.566 -2.890 1.00 93.88 105 VAL A O 1
ATOM 795 N N . TYR A 1 106 ? -3.325 0.982 -2.335 1.00 93.62 106 TYR A N 1
ATOM 796 C CA . TYR A 1 106 ? -2.729 -0.035 -3.192 1.00 93.62 106 TYR A CA 1
ATOM 797 C C . TYR A 1 106 ? -2.754 0.365 -4.675 1.00 93.62 106 TYR A C 1
ATOM 799 O O . TYR A 1 106 ? -1.740 0.237 -5.362 1.00 93.62 106 TYR A O 1
ATOM 807 N N . ALA A 1 107 ? -3.871 0.913 -5.166 1.00 93.62 107 ALA A N 1
ATOM 808 C CA . ALA A 1 107 ? -3.971 1.414 -6.536 1.00 93.62 107 ALA A CA 1
ATOM 809 C C . ALA A 1 107 ? -2.951 2.532 -6.812 1.00 93.62 107 ALA A C 1
ATOM 811 O O . ALA A 1 107 ? -2.272 2.506 -7.839 1.00 93.62 107 ALA A O 1
ATOM 812 N N . MET A 1 108 ? -2.777 3.468 -5.875 1.00 94.88 108 MET A N 1
ATOM 813 C CA . MET A 1 108 ? -1.771 4.528 -5.985 1.00 94.88 108 MET A CA 1
ATOM 814 C C . MET A 1 108 ? -0.347 3.962 -6.040 1.00 94.88 108 MET A C 1
ATOM 816 O O . MET A 1 108 ? 0.437 4.360 -6.903 1.00 94.88 108 MET A O 1
ATOM 820 N N . LEU A 1 109 ? -0.016 2.990 -5.184 1.00 93.94 109 LEU A N 1
ATOM 821 C CA . LEU A 1 109 ? 1.289 2.319 -5.215 1.00 93.94 109 LEU A CA 1
ATOM 822 C C . LEU A 1 109 ? 1.525 1.573 -6.535 1.00 93.94 109 LEU A C 1
ATOM 824 O O . LEU A 1 109 ? 2.633 1.618 -7.077 1.00 93.94 109 LEU A O 1
ATOM 828 N N . ALA A 1 110 ? 0.497 0.926 -7.083 1.00 93.06 110 ALA A N 1
ATOM 829 C CA . ALA A 1 110 ? 0.590 0.240 -8.367 1.00 93.06 110 ALA A CA 1
ATOM 830 C C . ALA A 1 110 ? 0.814 1.219 -9.532 1.00 93.06 110 ALA A C 1
ATOM 832 O O . ALA A 1 110 ? 1.653 0.966 -10.402 1.00 93.06 110 ALA A O 1
ATOM 833 N N . LEU A 1 111 ? 0.130 2.368 -9.523 1.00 93.81 111 LEU A N 1
ATOM 834 C CA . LEU A 1 111 ? 0.328 3.434 -10.509 1.00 93.81 111 LEU A CA 1
ATOM 835 C C . LEU A 1 111 ? 1.738 4.027 -10.431 1.00 93.81 111 LEU A C 1
ATOM 837 O O . LEU A 1 111 ? 2.402 4.162 -11.459 1.00 93.81 111 LEU A O 1
ATOM 841 N N . LEU A 1 112 ? 2.238 4.315 -9.228 1.00 94.69 112 LEU A N 1
ATOM 842 C CA . LEU A 1 112 ? 3.613 4.789 -9.040 1.00 94.69 112 LEU A CA 1
ATOM 843 C C . LEU A 1 112 ? 4.631 3.762 -9.552 1.00 94.69 112 LEU A C 1
ATOM 845 O O . LEU A 1 112 ? 5.558 4.112 -10.282 1.00 94.69 112 LEU A O 1
ATOM 849 N N . SER A 1 113 ? 4.415 2.482 -9.249 1.00 92.06 113 SER A N 1
ATOM 850 C CA . SER A 1 113 ? 5.262 1.382 -9.727 1.00 92.06 113 SER A CA 1
ATOM 851 C C . SER A 1 113 ? 5.244 1.264 -11.256 1.00 92.06 113 SER A C 1
ATOM 853 O O . SER A 1 113 ? 6.281 1.028 -11.875 1.00 92.06 113 SER A O 1
ATOM 855 N N . SER A 1 114 ? 4.086 1.492 -11.879 1.00 91.69 114 SER A N 1
ATOM 856 C CA . SER A 1 114 ? 3.936 1.569 -13.337 1.00 91.69 114 SER A CA 1
ATOM 857 C C . SER A 1 114 ? 4.759 2.701 -13.941 1.00 91.69 114 SER A C 1
ATOM 859 O O . SER A 1 114 ? 5.511 2.475 -14.891 1.00 91.69 114 SER A O 1
ATOM 861 N N . VAL A 1 115 ? 4.680 3.903 -13.366 1.00 93.25 115 VAL A N 1
ATOM 862 C CA . VAL A 1 115 ? 5.473 5.054 -13.823 1.00 93.25 115 VAL A CA 1
ATOM 863 C C . VAL A 1 115 ? 6.969 4.759 -13.706 1.00 93.25 115 VAL A C 1
ATOM 865 O O . VAL A 1 115 ? 7.709 4.975 -14.666 1.00 93.25 115 VAL A O 1
ATOM 868 N N . ILE A 1 116 ? 7.411 4.195 -12.578 1.00 92.50 116 ILE A N 1
ATOM 869 C CA . ILE A 1 116 ? 8.815 3.821 -12.359 1.00 92.50 116 ILE A CA 1
ATOM 870 C C . ILE A 1 116 ? 9.283 2.814 -13.414 1.00 92.50 116 ILE A C 1
ATOM 872 O O . ILE A 1 116 ? 10.342 3.003 -14.017 1.00 92.50 116 ILE A O 1
ATOM 876 N N . TRP A 1 117 ? 8.495 1.770 -13.685 1.00 90.81 117 TRP A N 1
ATOM 877 C CA . TRP A 1 117 ? 8.844 0.793 -14.715 1.00 90.81 117 TRP A CA 1
ATOM 878 C C . TRP A 1 117 ? 8.966 1.437 -16.097 1.00 90.81 117 TRP A C 1
ATOM 880 O O . TRP A 1 117 ? 9.946 1.193 -16.808 1.00 90.81 117 TRP A O 1
ATOM 890 N N . CYS A 1 118 ? 8.010 2.292 -16.468 1.00 88.12 118 CYS A N 1
ATOM 891 C CA . CYS A 1 118 ? 8.040 3.023 -17.733 1.00 88.12 118 CYS A CA 1
ATOM 892 C C . CYS A 1 118 ? 9.319 3.857 -17.866 1.00 88.12 118 CYS A C 1
ATOM 894 O O . CYS A 1 118 ? 10.022 3.720 -18.869 1.00 88.12 118 CYS A O 1
ATOM 896 N N . LEU A 1 119 ? 9.681 4.634 -16.842 1.00 90.25 119 LEU A N 1
ATOM 897 C CA . LEU A 1 119 ? 10.902 5.445 -16.841 1.00 90.25 119 LEU A CA 1
ATOM 898 C C . LEU A 1 119 ? 12.163 4.585 -16.998 1.00 90.25 119 LEU A C 1
ATOM 900 O O . LEU A 1 119 ? 12.999 4.862 -17.857 1.00 90.25 119 LEU A O 1
ATOM 904 N N . VAL A 1 120 ? 12.285 3.500 -16.228 1.00 88.56 120 VAL A N 1
ATOM 905 C CA . VAL A 1 120 ? 13.444 2.594 -16.310 1.00 88.56 120 VAL A CA 1
ATOM 906 C C . VAL A 1 120 ? 13.538 1.936 -17.688 1.00 88.56 120 VAL A C 1
ATOM 908 O O . VAL A 1 120 ? 14.631 1.818 -18.250 1.00 88.56 120 VAL A O 1
ATOM 911 N N . SER A 1 121 ? 12.405 1.519 -18.254 1.00 86.06 121 SER A N 1
ATOM 912 C CA . SER A 1 121 ? 12.363 0.893 -19.576 1.00 86.06 121 SER A CA 1
ATOM 913 C C . SER A 1 121 ? 12.744 1.868 -20.699 1.00 86.06 121 SER A C 1
ATOM 915 O O . SER A 1 121 ? 13.519 1.496 -21.583 1.00 86.06 121 SER A O 1
ATOM 917 N N . ALA A 1 122 ? 12.290 3.124 -20.625 1.00 84.19 122 ALA A N 1
ATOM 918 C CA . ALA A 1 122 ? 12.631 4.174 -21.581 1.00 84.19 122 ALA A CA 1
ATOM 919 C C . ALA A 1 122 ? 14.126 4.517 -21.528 1.00 84.19 122 ALA A C 1
ATOM 921 O O . ALA A 1 122 ? 14.790 4.560 -22.565 1.00 84.19 122 ALA A O 1
ATOM 922 N N . THR A 1 123 ? 14.688 4.663 -20.326 1.00 85.12 123 THR A N 1
ATOM 923 C CA . THR A 1 123 ? 16.122 4.920 -20.141 1.00 85.12 123 THR A CA 1
ATOM 924 C C . THR A 1 123 ? 16.974 3.787 -20.710 1.00 85.12 123 THR A C 1
ATOM 926 O O . THR A 1 123 ? 17.931 4.045 -21.439 1.00 85.12 123 THR A O 1
ATOM 929 N N . ARG A 1 124 ? 16.607 2.521 -20.458 1.00 82.00 124 ARG A N 1
ATOM 930 C CA . ARG A 1 124 ? 17.304 1.366 -21.054 1.00 82.00 124 ARG A CA 1
ATOM 931 C C . ARG A 1 124 ? 17.249 1.380 -22.582 1.00 82.00 124 ARG A C 1
ATOM 933 O O . ARG A 1 124 ? 18.244 1.050 -23.224 1.00 82.00 124 ARG A O 1
ATOM 940 N N . ALA A 1 125 ? 16.108 1.754 -23.160 1.00 80.12 125 ALA A N 1
ATOM 941 C CA . ALA A 1 125 ? 15.956 1.843 -24.608 1.00 80.12 125 ALA A CA 1
ATOM 942 C C . ALA A 1 125 ? 16.836 2.945 -25.220 1.00 80.12 125 ALA A C 1
ATOM 944 O O . ALA A 1 125 ? 17.413 2.726 -26.283 1.00 80.12 125 ALA A O 1
ATOM 945 N N . ASN A 1 126 ? 16.974 4.092 -24.548 1.00 79.25 126 ASN A N 1
ATOM 946 C CA . ASN A 1 126 ? 17.846 5.181 -24.997 1.00 79.25 126 ASN A CA 1
ATOM 947 C C . ASN A 1 126 ? 19.325 4.765 -24.962 1.00 79.25 126 ASN A C 1
ATOM 949 O O . ASN A 1 126 ? 20.000 4.853 -25.981 1.00 79.25 126 ASN A O 1
ATOM 953 N N . ILE A 1 127 ? 19.789 4.170 -23.857 1.00 73.94 127 ILE A N 1
ATOM 954 C CA . ILE A 1 127 ? 21.179 3.690 -23.725 1.00 73.94 127 ILE A CA 1
ATOM 955 C C . ILE A 1 127 ? 21.540 2.682 -24.828 1.00 73.94 127 ILE A C 1
ATOM 957 O O . ILE A 1 127 ? 22.636 2.727 -25.380 1.00 73.94 127 ILE A O 1
ATOM 961 N N . PHE A 1 128 ? 20.625 1.770 -25.175 1.00 70.38 128 PHE A N 1
ATOM 962 C CA . PHE A 1 128 ? 20.877 0.790 -26.234 1.00 70.38 128 PHE A CA 1
ATOM 963 C C . PHE A 1 128 ? 20.944 1.421 -27.633 1.00 70.38 128 PHE A C 1
ATOM 965 O O . PHE A 1 128 ? 21.670 0.919 -28.487 1.00 70.38 128 PHE A O 1
ATOM 972 N N . LYS A 1 129 ? 20.207 2.510 -27.880 1.00 69.81 129 LYS A N 1
ATOM 973 C CA . LYS A 1 129 ? 20.283 3.248 -29.151 1.00 69.81 129 LYS A CA 1
ATOM 974 C C . LYS A 1 129 ? 21.610 3.991 -29.308 1.00 69.81 129 LYS A C 1
ATOM 976 O O . LYS A 1 129 ? 22.128 4.046 -30.418 1.00 69.81 129 LYS A O 1
ATOM 981 N N . ASP A 1 130 ? 22.156 4.512 -28.213 1.00 70.38 130 ASP A N 1
ATOM 982 C CA . ASP A 1 130 ? 23.407 5.281 -28.220 1.00 70.38 130 ASP A CA 1
ATOM 983 C C . ASP A 1 130 ? 24.665 4.391 -28.228 1.00 70.38 130 ASP A C 1
ATOM 985 O O . ASP A 1 130 ? 25.776 4.858 -28.495 1.00 70.38 130 ASP A O 1
ATOM 989 N N . ALA A 1 131 ? 24.513 3.087 -27.981 1.00 69.44 131 ALA A N 1
ATOM 990 C CA . ALA A 1 131 ? 25.596 2.120 -28.076 1.00 69.44 131 ALA A CA 1
ATOM 991 C C . ALA A 1 131 ? 25.993 1.883 -29.549 1.00 69.44 131 ALA A C 1
ATOM 993 O O . ALA A 1 131 ? 25.424 1.041 -30.246 1.00 69.44 131 ALA A O 1
ATOM 994 N N . LYS A 1 132 ? 27.003 2.621 -30.031 1.00 57.25 132 LYS A N 1
ATOM 995 C CA . LYS A 1 132 ? 27.630 2.385 -31.342 1.00 57.25 132 LYS A CA 1
ATOM 996 C C . LYS A 1 132 ? 28.171 0.943 -31.402 1.00 57.25 132 LYS A C 1
ATOM 998 O O . LYS A 1 132 ? 28.896 0.549 -30.486 1.00 57.25 132 LYS A O 1
ATOM 1003 N N . PRO A 1 133 ? 27.862 0.147 -32.445 1.00 61.91 133 PRO A N 1
ATOM 1004 C CA . PRO A 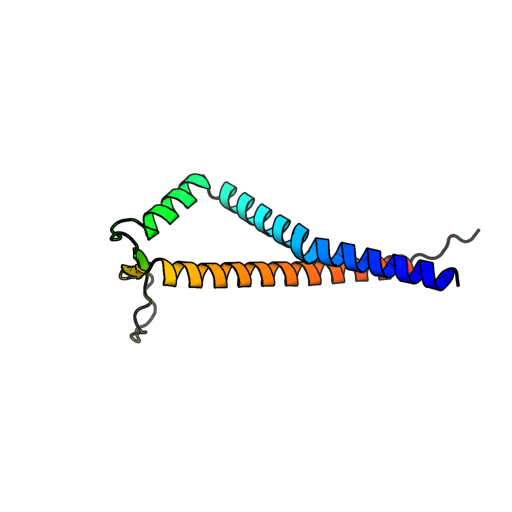1 133 ? 28.415 -1.197 -32.566 1.00 61.91 133 PRO A CA 1
ATOM 1005 C C . PRO A 1 133 ? 29.946 -1.122 -32.673 1.00 61.91 133 PRO A C 1
ATOM 1007 O O . PRO A 1 133 ? 30.459 -0.187 -33.299 1.00 61.91 133 PRO A O 1
ATOM 1010 N N . PRO A 1 134 ? 30.687 -2.076 -32.076 1.00 58.06 134 PRO A N 1
ATOM 1011 C CA . PRO A 1 134 ? 32.135 -2.102 -32.192 1.00 58.06 134 PRO A CA 1
ATOM 1012 C C . PRO A 1 134 ? 32.504 -2.235 -33.670 1.00 58.06 134 PRO A C 1
ATOM 1014 O O . PRO A 1 134 ? 32.146 -3.212 -34.327 1.00 58.06 134 PRO A O 1
ATOM 1017 N N . THR A 1 135 ? 33.193 -1.222 -34.194 1.00 60.41 135 THR A N 1
ATOM 1018 C CA . THR A 1 135 ? 33.860 -1.274 -35.495 1.00 60.41 135 THR A CA 1
ATOM 1019 C C . THR A 1 135 ? 34.901 -2.382 -35.433 1.00 60.41 135 THR A C 1
ATOM 1021 O O . THR A 1 135 ? 35.890 -2.249 -34.710 1.00 60.41 135 THR A O 1
ATOM 1024 N N . ARG A 1 136 ? 34.632 -3.481 -36.134 1.00 49.88 136 ARG A N 1
ATOM 1025 C CA . ARG A 1 136 ? 35.593 -4.546 -36.401 1.00 49.88 136 ARG A CA 1
ATOM 1026 C C . ARG A 1 136 ? 36.074 -4.425 -37.834 1.00 49.88 136 ARG A C 1
ATOM 1028 O O . ARG A 1 136 ? 35.211 -4.137 -38.693 1.00 49.88 136 ARG A O 1
#

Sequence (136 aa):
MMTFLANLHRHTTACRSFAFFTLVSGPAIALFITFICMNYSGSPSAHLVSAARAVIDGAPVGKLMVCTEEPQSTTPPTLIESPCVREAVDESIVTAKWDSNFRMVYAMLALLSSVIWCLVSATRANIFKDAKPPTR

Radius of gyration: 24.62 Å; chains: 1; bounding box: 56×47×66 Å

Foldseek 3Di:
DVVVVVVVVVVVVVVVVLVCQLQPVQLVVVVVVVVVVCVVVPDVVVVVVVVVCQFPPPADPQWTFDFDDDPDDDDDDDPDPDPRRTDTHGPVVVVVVVVVVVVVVSNVSSVVSSVVVVVVVVVVVVVVVPPDPDDD

Secondary structure (DSSP, 8-state):
-HHHHHHHHHHHHHHHHHHHIIIIIHHHHHHHHHHHHHHHTS-HHHHHHHHHHHHHTTPPTTEEEEE-----------SS---PPEEEEEHHHHHHHHHHHHHHHHHHHHHHHHHHHHHHHHHHHHHHHH-PPP--

pLDDT: mean 78.81, std 14.62, range [38.81, 94.88]